Protein AF-L9W0K0-F1 (afdb_monomer_lite)

Sequence (168 aa):
MSETSSNTHRRRENESEQSELATVDTRLYALITLATVFGIGHHLDHIVRGNHVGWPLIPEVTVFTYTLAVYPLIAVGLYLTLTERVGAGYWAVLLGTLCLVVTVVHFGPWAIEPPRDVLGPYENVFVGYAAIAWLLGFVGTLLVATVYAVYRWRWTRRVASERGTAAD

Foldseek 3Di:
DPVVVVVVVVVVVVVLLVLLLPLQDPVLVVLLVQLVVLLVVLLVLCVVLVPQDAPPVHPHDGPNNVSVVLVVLSVVVVVCSVVSNDHLVSQLVSLVVVLVSLCCCAPNPPNVQHLCNQQVSDPDNVVSVVSVVSSVSSSVSSVVSNVSSVVSNVVSVVVVVVVVVVVD

pLDDT: mean 89.23, std 14.54, range [49.75, 98.81]

Radius of gyration: 21.13 Å; chains: 1; bounding box: 46×26×76 Å

Organism: NCBI:txid1114856

Structure (mmCIF, N/CA/C/O backbone):
data_AF-L9W0K0-F1
#
_entry.id   AF-L9W0K0-F1
#
loop_
_atom_site.group_PDB
_atom_site.id
_atom_site.type_symbol
_atom_site.label_atom_id
_atom_site.label_alt_id
_atom_site.label_comp_id
_atom_site.label_asym_id
_atom_site.label_entity_id
_atom_site.label_seq_id
_atom_site.pdbx_PDB_ins_code
_atom_site.Cartn_x
_atom_site.Cartn_y
_atom_site.Cartn_z
_atom_site.occupancy
_atom_site.B_iso_or_equiv
_atom_site.auth_seq_id
_atom_site.auth_comp_id
_atom_site.auth_asym_id
_atom_site.auth_atom_id
_atom_site.pdbx_PDB_model_num
ATOM 1 N N . MET A 1 1 ? -21.637 -4.052 51.080 1.00 54.62 1 MET A N 1
ATOM 2 C CA . MET A 1 1 ? -22.111 -3.177 49.979 1.00 54.62 1 MET A CA 1
ATOM 3 C C . MET A 1 1 ? -20.981 -2.486 49.191 1.00 54.62 1 MET A C 1
ATOM 5 O O . MET A 1 1 ? -21.291 -1.644 48.366 1.00 54.62 1 MET A O 1
ATOM 9 N N . SER A 1 2 ? -19.697 -2.849 49.365 1.00 57.88 2 SER A N 1
ATOM 10 C CA . SER A 1 2 ? -18.564 -2.201 48.662 1.00 57.88 2 SER A CA 1
ATOM 11 C C . SER A 1 2 ? -18.112 -2.940 47.383 1.00 57.88 2 SER A C 1
ATOM 13 O O . SER A 1 2 ? -17.696 -2.318 46.410 1.00 57.88 2 SER A O 1
ATOM 15 N N . GLU A 1 3 ? -18.263 -4.269 47.321 1.00 56.41 3 GLU A N 1
ATOM 16 C CA . GLU A 1 3 ? -17.762 -5.081 46.193 1.00 56.41 3 GLU A CA 1
ATOM 17 C C . GLU A 1 3 ? -18.571 -4.941 44.896 1.00 56.41 3 GLU A C 1
ATOM 19 O O . GLU A 1 3 ? -18.023 -5.067 43.802 1.00 56.41 3 GLU A O 1
ATOM 24 N N . THR A 1 4 ? -19.871 -4.656 44.989 1.00 56.53 4 THR A N 1
ATOM 25 C CA . THR A 1 4 ? -20.758 -4.627 43.818 1.00 56.53 4 THR A CA 1
ATOM 26 C C . THR A 1 4 ? -20.467 -3.426 42.915 1.00 56.53 4 THR A C 1
ATOM 28 O O . THR A 1 4 ? -20.397 -3.601 41.702 1.00 56.53 4 THR A O 1
ATOM 31 N N . SER A 1 5 ? -20.196 -2.246 43.493 1.00 56.38 5 SER A N 1
ATOM 32 C CA . SER A 1 5 ? -19.826 -1.039 42.733 1.00 56.38 5 SER A CA 1
ATOM 33 C C . SER A 1 5 ? -18.473 -1.174 42.033 1.00 56.38 5 SER A C 1
ATOM 35 O O . SER A 1 5 ? -18.337 -0.751 40.884 1.00 56.38 5 SER A O 1
ATOM 37 N N . SER A 1 6 ? -17.494 -1.811 42.687 1.00 59.31 6 SER A N 1
ATOM 38 C CA . SER A 1 6 ? -16.157 -2.033 42.118 1.00 59.31 6 SER A CA 1
ATOM 39 C C . SER A 1 6 ? -16.201 -2.960 40.897 1.00 59.31 6 SER A C 1
ATOM 41 O O . SER A 1 6 ? -15.581 -2.666 39.874 1.00 59.31 6 SER A O 1
ATOM 43 N N . ASN A 1 7 ? -17.012 -4.024 40.947 1.00 60.88 7 ASN A N 1
ATOM 44 C CA . ASN A 1 7 ? -17.173 -4.950 39.822 1.00 60.88 7 ASN A CA 1
ATOM 45 C C . ASN A 1 7 ? -17.876 -4.312 38.614 1.00 60.88 7 ASN A C 1
ATOM 47 O O . ASN A 1 7 ? -17.498 -4.573 37.473 1.00 60.88 7 ASN A O 1
ATOM 51 N N . THR A 1 8 ? -18.871 -3.448 38.833 1.00 63.97 8 THR A N 1
ATOM 52 C CA . THR A 1 8 ? -19.536 -2.725 37.736 1.00 63.97 8 THR A CA 1
ATOM 53 C C . THR A 1 8 ? -18.643 -1.688 37.067 1.00 63.97 8 THR A C 1
ATOM 55 O O . THR A 1 8 ? -18.738 -1.532 35.853 1.00 63.97 8 THR A O 1
ATOM 58 N N . HIS A 1 9 ? -17.777 -1.002 37.818 1.00 60.16 9 HIS A N 1
ATOM 59 C CA . HIS A 1 9 ? -16.842 -0.028 37.248 1.00 60.16 9 HIS A CA 1
ATOM 60 C C . HIS A 1 9 ? -15.808 -0.723 36.357 1.00 60.16 9 HIS A C 1
ATOM 62 O O . HIS A 1 9 ? -15.686 -0.408 35.176 1.00 60.16 9 HIS A O 1
ATOM 68 N N . ARG A 1 10 ? -15.178 -1.776 36.889 1.00 63.34 10 ARG A N 1
ATOM 69 C CA . ARG A 1 10 ? -14.163 -2.568 36.185 1.00 63.34 10 ARG A CA 1
ATOM 70 C C . ARG A 1 10 ? -14.705 -3.245 34.926 1.00 63.34 10 ARG A C 1
ATOM 72 O O . ARG A 1 10 ? -14.019 -3.354 33.917 1.00 63.34 10 ARG A O 1
ATOM 79 N N . ARG A 1 11 ? -15.963 -3.693 34.972 1.00 61.69 11 ARG A N 1
ATOM 80 C CA . ARG A 1 11 ? -16.643 -4.275 33.814 1.00 61.69 11 ARG A CA 1
ATOM 81 C C . ARG A 1 11 ? -16.906 -3.237 32.717 1.00 61.69 11 ARG A C 1
ATOM 83 O O . ARG A 1 11 ? -16.731 -3.560 31.549 1.00 61.69 11 ARG A O 1
ATOM 90 N N . ARG A 1 12 ? -17.293 -2.009 33.076 1.00 59.91 12 ARG A N 1
ATOM 91 C CA . ARG A 1 12 ? -17.523 -0.924 32.105 1.00 59.91 12 ARG A CA 1
ATOM 92 C C . ARG A 1 12 ? -16.227 -0.430 31.468 1.00 59.91 12 ARG A C 1
ATOM 94 O O . ARG A 1 12 ? -16.234 -0.167 30.272 1.00 59.91 12 ARG A O 1
ATOM 101 N N . GLU A 1 13 ? -15.139 -0.353 32.232 1.00 60.53 13 GLU A N 1
ATOM 102 C CA . GLU A 1 13 ? -13.804 -0.047 31.700 1.00 60.53 13 GLU A CA 1
ATOM 103 C C . GLU A 1 13 ? -13.374 -1.108 30.682 1.00 60.53 13 GLU A C 1
ATOM 105 O O . GLU A 1 13 ? -13.119 -0.765 29.530 1.00 60.53 13 GLU A O 1
ATOM 110 N N . ASN A 1 14 ? -13.455 -2.395 31.038 1.00 57.00 14 ASN A N 1
ATOM 111 C CA . ASN A 1 14 ? -13.130 -3.489 30.119 1.00 57.00 14 ASN A CA 1
ATOM 112 C C . ASN A 1 14 ? -14.022 -3.494 28.860 1.00 57.00 14 ASN A C 1
ATOM 114 O O . ASN A 1 14 ? -13.531 -3.706 27.758 1.00 57.00 14 ASN A O 1
ATOM 118 N N . GLU A 1 15 ? -15.330 -3.243 28.987 1.00 56.28 15 GLU A N 1
ATOM 119 C CA . GLU A 1 15 ? -16.248 -3.157 27.838 1.00 56.28 15 GLU A CA 1
ATOM 120 C C . GLU A 1 15 ? -15.975 -1.917 26.963 1.00 56.28 15 GLU A C 1
ATOM 122 O O . GLU A 1 15 ? -16.176 -1.962 25.746 1.00 56.28 15 GLU A O 1
ATOM 127 N N . SER A 1 16 ? -15.502 -0.812 27.552 1.00 55.97 16 SER A N 1
ATOM 128 C CA . SER A 1 16 ? -15.094 0.389 26.817 1.00 55.97 16 SER A CA 1
ATOM 129 C C . SER A 1 16 ? -13.782 0.183 26.065 1.00 55.97 16 SER A C 1
ATOM 131 O O . SER A 1 16 ? -13.741 0.480 24.875 1.00 55.97 16 SER A O 1
ATOM 133 N N . GLU A 1 17 ? -12.781 -0.438 26.694 1.00 55.41 17 GLU A N 1
ATOM 134 C CA . GLU A 1 17 ? -11.511 -0.796 26.061 1.00 55.41 17 GLU A CA 1
ATOM 135 C C . GLU A 1 17 ? -11.740 -1.827 24.950 1.00 55.41 17 GLU A C 1
ATOM 137 O O . GLU A 1 17 ? -11.309 -1.616 23.821 1.00 55.41 17 GLU A O 1
ATOM 142 N N . GLN A 1 18 ? -12.527 -2.883 25.183 1.00 53.88 18 GLN A N 1
ATOM 143 C CA . GLN A 1 18 ? -12.842 -3.866 24.137 1.00 53.88 18 GLN A CA 1
ATOM 144 C C . GLN A 1 18 ? -13.666 -3.277 22.979 1.00 53.88 18 GLN A C 1
ATOM 146 O O . GLN A 1 18 ? -13.451 -3.630 21.818 1.00 53.88 18 GLN A O 1
ATOM 151 N N . SER A 1 19 ? -14.571 -2.331 23.251 1.00 54.03 19 SER A N 1
ATOM 152 C CA . SER A 1 19 ? -15.304 -1.597 22.208 1.00 54.03 19 SER A CA 1
ATOM 153 C C . SER A 1 19 ? -14.416 -0.610 21.438 1.00 54.03 19 SER A C 1
ATOM 155 O O . SER A 1 19 ? -14.701 -0.319 20.274 1.00 54.03 19 SER A O 1
ATOM 157 N N . GLU A 1 20 ? -13.378 -0.069 22.072 1.00 53.34 20 GLU A N 1
ATOM 158 C CA . GLU A 1 20 ? -12.396 0.831 21.462 1.00 53.34 20 GLU A CA 1
ATOM 159 C C . GLU A 1 20 ? -11.347 0.053 20.642 1.00 53.34 20 GLU A C 1
ATOM 161 O O . GLU A 1 20 ? -10.829 0.555 19.641 1.00 53.34 20 GLU A O 1
ATOM 166 N N . LEU A 1 21 ? -11.117 -1.216 20.990 1.00 55.19 21 LEU A N 1
ATOM 167 C CA . LEU A 1 21 ? -10.228 -2.146 20.291 1.00 55.19 21 LEU A CA 1
ATOM 168 C C . LEU A 1 21 ? -10.912 -2.844 19.100 1.00 55.19 21 LEU A C 1
ATOM 170 O O . LEU A 1 21 ? -10.268 -3.051 18.069 1.00 55.19 21 LEU A O 1
ATOM 174 N N . ALA A 1 22 ? -12.234 -3.059 19.133 1.00 62.03 22 ALA A N 1
ATOM 175 C CA . ALA A 1 22 ? -13.038 -3.597 18.021 1.00 62.03 22 ALA A CA 1
ATOM 176 C C . ALA A 1 22 ? -13.270 -2.601 16.851 1.00 62.03 22 ALA A C 1
ATOM 178 O O . ALA A 1 22 ? -14.347 -2.503 16.252 1.00 62.03 22 ALA A O 1
ATOM 179 N N . THR A 1 23 ? -12.254 -1.815 16.494 1.00 78.88 23 THR A N 1
ATOM 180 C CA . THR A 1 23 ? -12.330 -0.806 15.422 1.00 78.88 23 THR A CA 1
ATOM 181 C C . THR A 1 23 ? -12.095 -1.364 14.028 1.00 78.88 23 THR A C 1
ATOM 183 O O . THR A 1 23 ? -12.533 -0.743 13.056 1.00 78.88 23 THR A O 1
ATOM 186 N N . VAL A 1 24 ? -11.446 -2.522 13.926 1.00 91.50 24 VAL A N 1
ATOM 187 C CA . VAL A 1 24 ? -11.171 -3.218 12.667 1.00 91.50 24 VAL A CA 1
ATOM 188 C C . VAL A 1 24 ? -12.198 -4.331 12.493 1.00 91.50 24 VAL A C 1
ATOM 190 O O . VAL A 1 24 ? -12.242 -5.268 13.280 1.00 91.50 24 VAL A O 1
ATOM 193 N N . ASP A 1 25 ? -13.054 -4.216 11.479 1.00 93.25 25 ASP A N 1
ATOM 194 C CA . ASP A 1 25 ? -14.021 -5.258 11.135 1.00 93.25 25 ASP A CA 1
ATOM 195 C C . ASP A 1 25 ? -13.574 -6.075 9.919 1.00 93.25 25 ASP A C 1
ATOM 197 O O . ASP A 1 25 ? -12.566 -5.788 9.270 1.00 93.25 25 ASP A O 1
ATOM 201 N N . THR A 1 26 ? -14.373 -7.082 9.567 1.00 95.25 26 THR A N 1
ATOM 202 C CA . THR A 1 26 ? -14.149 -7.938 8.396 1.00 95.25 26 THR A CA 1
ATOM 203 C C . THR A 1 26 ? -13.977 -7.143 7.100 1.00 95.25 26 THR A C 1
ATOM 205 O O . THR A 1 26 ? -13.199 -7.549 6.241 1.00 95.25 26 THR A O 1
ATOM 208 N N . ARG A 1 27 ? -14.662 -6.000 6.947 1.00 97.44 27 ARG A N 1
ATOM 209 C CA . ARG A 1 27 ? -14.533 -5.157 5.751 1.00 97.44 27 ARG A CA 1
ATOM 210 C C . ARG A 1 27 ? -13.167 -4.487 5.696 1.00 97.44 27 ARG A C 1
ATOM 212 O O . ARG A 1 27 ? -12.534 -4.510 4.645 1.00 97.44 27 ARG A O 1
ATOM 219 N N . LEU A 1 28 ? -12.694 -3.927 6.811 1.00 96.88 28 LEU A N 1
ATOM 220 C CA . LEU A 1 28 ? -11.360 -3.334 6.865 1.00 96.88 28 LEU A CA 1
ATOM 221 C C . LEU A 1 28 ? -10.273 -4.401 6.673 1.00 96.88 28 LEU A C 1
ATOM 223 O O . LEU A 1 28 ? -9.341 -4.161 5.912 1.00 96.88 28 LEU A O 1
ATOM 227 N N . TYR A 1 29 ? -10.426 -5.597 7.251 1.00 98.00 29 TYR A N 1
ATOM 228 C CA . TYR A 1 29 ? -9.525 -6.720 6.960 1.00 98.00 29 TYR A CA 1
ATOM 229 C C . TYR A 1 29 ? -9.503 -7.076 5.472 1.00 98.00 29 TYR A C 1
ATOM 231 O O . TYR A 1 29 ? -8.425 -7.185 4.897 1.00 98.00 29 TYR A O 1
ATOM 239 N N . ALA A 1 30 ? -10.666 -7.187 4.826 1.00 98.50 30 ALA A N 1
ATOM 240 C CA . ALA A 1 30 ? -10.743 -7.480 3.397 1.00 98.50 30 ALA A CA 1
ATOM 241 C C . ALA A 1 30 ? -10.039 -6.410 2.547 1.00 98.50 30 ALA A C 1
ATOM 243 O O . ALA A 1 30 ? -9.326 -6.745 1.604 1.00 98.50 30 ALA A O 1
ATOM 244 N N . LEU A 1 31 ? -10.188 -5.130 2.902 1.00 98.56 31 LEU A N 1
ATOM 245 C CA . LEU A 1 31 ? -9.508 -4.022 2.228 1.00 98.56 31 LEU A CA 1
ATOM 246 C C . LEU A 1 31 ? -7.987 -4.059 2.436 1.00 98.56 31 LEU A C 1
ATOM 248 O O . LEU A 1 31 ? -7.246 -3.846 1.480 1.00 98.56 31 LEU A O 1
ATOM 252 N N . ILE A 1 32 ? -7.515 -4.375 3.648 1.00 98.44 32 ILE A N 1
ATOM 253 C CA . ILE A 1 32 ? -6.083 -4.559 3.941 1.00 98.44 32 ILE A CA 1
ATOM 254 C C . ILE A 1 32 ? -5.522 -5.719 3.114 1.00 98.44 32 ILE A C 1
ATOM 256 O O . ILE A 1 32 ? -4.479 -5.574 2.474 1.00 98.44 32 ILE A O 1
ATOM 260 N N . THR A 1 33 ? -6.221 -6.856 3.078 1.00 98.62 33 THR A N 1
ATOM 261 C CA . THR A 1 33 ? -5.825 -8.020 2.277 1.00 98.62 33 THR A CA 1
ATOM 262 C C . THR A 1 33 ? -5.771 -7.669 0.795 1.00 98.62 33 THR A C 1
ATOM 264 O O . THR A 1 33 ? -4.767 -7.947 0.143 1.00 98.62 33 THR A O 1
ATOM 267 N N . LEU A 1 34 ? -6.805 -7.010 0.266 1.00 98.69 34 LEU A N 1
ATOM 268 C CA . LEU A 1 34 ? -6.861 -6.618 -1.138 1.00 98.69 34 LEU A CA 1
ATOM 269 C C . LEU A 1 34 ? -5.726 -5.649 -1.500 1.00 98.69 34 LEU A C 1
ATOM 271 O O . LEU A 1 34 ? -5.032 -5.869 -2.491 1.00 98.69 34 LEU A O 1
ATOM 275 N N . ALA A 1 35 ? -5.475 -4.630 -0.671 1.00 98.62 35 ALA A N 1
ATOM 276 C CA . ALA A 1 35 ? -4.358 -3.704 -0.858 1.00 98.62 35 ALA A CA 1
ATOM 277 C C . ALA A 1 35 ? -3.003 -4.428 -0.825 1.00 98.62 35 ALA A C 1
ATOM 279 O O . ALA A 1 35 ? -2.121 -4.116 -1.621 1.00 98.62 35 ALA A O 1
ATOM 280 N N . THR A 1 36 ? -2.850 -5.423 0.052 1.00 98.62 36 THR A N 1
ATOM 281 C CA . THR A 1 36 ? -1.629 -6.239 0.136 1.00 98.62 36 THR A CA 1
ATOM 282 C C . THR A 1 36 ? -1.417 -7.047 -1.144 1.00 98.62 36 THR A C 1
ATOM 284 O O . THR A 1 36 ? -0.319 -7.037 -1.689 1.00 98.62 36 THR A O 1
ATOM 287 N N . VAL A 1 37 ? -2.464 -7.700 -1.662 1.00 98.75 37 VAL A N 1
ATOM 288 C CA . VAL A 1 37 ? -2.403 -8.469 -2.919 1.00 98.75 37 VAL A CA 1
ATOM 289 C C . VAL A 1 37 ? -2.028 -7.571 -4.095 1.00 98.75 37 VAL A C 1
ATOM 291 O O . VAL A 1 37 ? -1.126 -7.909 -4.860 1.00 98.75 37 VAL A O 1
ATOM 294 N N . PHE A 1 38 ? -2.668 -6.406 -4.214 1.00 98.75 38 PHE A N 1
ATOM 295 C CA . PHE A 1 38 ? -2.313 -5.430 -5.239 1.00 98.75 38 PHE A CA 1
ATOM 296 C C . PHE A 1 38 ? -0.865 -4.951 -5.098 1.00 98.75 38 PHE A C 1
ATOM 298 O O . PHE A 1 38 ? -0.154 -4.907 -6.099 1.00 98.75 38 PHE A O 1
ATOM 305 N N . GLY A 1 39 ? -0.414 -4.655 -3.875 1.00 98.50 39 GLY A N 1
ATOM 306 C CA . GLY A 1 39 ? 0.958 -4.233 -3.592 1.00 98.50 39 GLY A CA 1
ATOM 307 C C . GLY A 1 39 ? 2.000 -5.292 -3.958 1.00 98.50 39 GLY A C 1
ATOM 308 O O . GLY A 1 39 ? 3.014 -4.951 -4.566 1.00 98.50 39 GLY A O 1
ATOM 309 N N . ILE A 1 40 ? 1.730 -6.571 -3.668 1.00 98.69 40 ILE A N 1
ATOM 310 C CA . ILE A 1 40 ? 2.580 -7.695 -4.094 1.00 98.69 40 ILE A CA 1
ATOM 311 C C . ILE A 1 40 ? 2.618 -7.770 -5.617 1.00 98.69 40 ILE A C 1
ATOM 313 O O . ILE A 1 40 ? 3.702 -7.796 -6.192 1.00 98.69 40 ILE A O 1
ATOM 317 N N . GLY A 1 41 ? 1.456 -7.764 -6.276 1.00 98.62 41 GLY A N 1
ATOM 318 C CA . GLY A 1 41 ? 1.382 -7.802 -7.738 1.00 98.62 41 GLY A CA 1
ATOM 319 C C . GLY A 1 41 ? 2.116 -6.632 -8.393 1.00 98.62 41 GLY A C 1
ATOM 320 O O . GLY A 1 41 ? 2.821 -6.826 -9.374 1.00 98.62 41 GLY A O 1
ATOM 321 N N . HIS A 1 42 ? 2.034 -5.442 -7.800 1.00 98.25 42 HIS A N 1
ATOM 322 C CA . HIS A 1 42 ? 2.754 -4.265 -8.265 1.00 98.25 42 HIS A CA 1
ATOM 323 C C . HIS A 1 42 ? 4.275 -4.429 -8.119 1.00 98.25 42 HIS A C 1
ATOM 325 O O . HIS A 1 42 ? 4.999 -4.184 -9.076 1.00 98.25 42 HIS A O 1
ATOM 331 N N . HIS A 1 43 ? 4.781 -4.934 -6.988 1.00 98.25 43 HIS A N 1
ATOM 332 C CA . HIS A 1 43 ? 6.212 -5.245 -6.864 1.00 98.25 43 HIS A CA 1
ATOM 333 C C . HIS A 1 43 ? 6.651 -6.348 -7.831 1.00 98.25 43 HIS A C 1
ATOM 335 O O . HIS A 1 43 ? 7.737 -6.260 -8.389 1.00 98.25 43 HIS A O 1
ATOM 341 N N . LEU A 1 44 ? 5.830 -7.376 -8.059 1.00 98.38 44 LEU A N 1
ATOM 342 C CA . LEU A 1 44 ? 6.133 -8.410 -9.049 1.00 98.38 44 LEU A CA 1
ATOM 343 C C . LEU A 1 44 ? 6.198 -7.834 -10.466 1.00 98.38 44 LEU A C 1
ATOM 345 O O . LEU A 1 44 ? 7.080 -8.227 -11.221 1.00 98.38 44 LEU A O 1
ATOM 349 N N . ASP A 1 45 ? 5.325 -6.885 -10.808 1.00 97.81 45 ASP A N 1
ATOM 350 C CA . ASP A 1 45 ? 5.367 -6.173 -12.087 1.00 97.81 45 ASP A CA 1
ATOM 351 C C . ASP A 1 45 ? 6.733 -5.505 -12.310 1.00 97.81 45 ASP A C 1
ATOM 353 O O . ASP A 1 45 ? 7.342 -5.758 -13.346 1.00 97.81 45 ASP A O 1
ATOM 357 N N . HIS A 1 46 ? 7.285 -4.788 -11.318 1.00 97.38 46 HIS A N 1
ATOM 358 C CA . HIS A 1 46 ? 8.662 -4.257 -11.373 1.00 97.38 46 HIS A CA 1
ATOM 359 C C . HIS A 1 46 ? 9.711 -5.326 -11.693 1.00 97.38 46 HIS A C 1
ATOM 361 O O . HIS A 1 46 ? 10.605 -5.102 -12.508 1.00 97.38 46 HIS A O 1
ATOM 367 N N . ILE A 1 47 ? 9.608 -6.490 -11.051 1.00 97.50 47 ILE A N 1
ATOM 368 C CA . ILE A 1 47 ? 10.552 -7.594 -11.251 1.00 97.50 47 ILE A CA 1
ATOM 369 C C . ILE A 1 47 ? 10.446 -8.131 -12.677 1.00 97.50 47 ILE A C 1
ATOM 371 O O . ILE A 1 47 ? 11.466 -8.316 -13.335 1.00 97.50 47 ILE A O 1
ATOM 375 N N . VAL A 1 48 ? 9.222 -8.359 -13.158 1.00 96.25 48 VAL A N 1
ATOM 376 C CA . VAL A 1 48 ? 8.954 -8.904 -14.495 1.00 96.25 48 VAL A CA 1
ATOM 377 C C . VAL A 1 48 ? 9.444 -7.956 -15.583 1.00 96.25 48 VAL A C 1
ATOM 379 O O . VAL A 1 48 ? 10.085 -8.400 -16.533 1.00 96.25 48 VAL A O 1
ATOM 382 N N . ARG A 1 49 ? 9.179 -6.654 -15.444 1.00 94.62 49 ARG A N 1
ATOM 383 C CA . ARG A 1 49 ? 9.603 -5.654 -16.433 1.00 94.62 49 ARG A CA 1
ATOM 384 C C . ARG A 1 49 ? 11.063 -5.219 -16.291 1.00 94.62 49 ARG A C 1
ATOM 386 O O . ARG A 1 49 ? 11.572 -4.513 -17.156 1.00 94.62 49 ARG A O 1
ATOM 393 N N . GLY A 1 50 ? 11.734 -5.613 -15.208 1.00 92.81 50 GLY A N 1
ATOM 394 C CA . GLY A 1 50 ? 13.165 -5.395 -14.997 1.00 92.81 50 GLY A CA 1
ATOM 395 C C . GLY A 1 50 ? 13.587 -3.931 -14.839 1.00 92.81 50 GLY A C 1
ATOM 396 O O . GLY A 1 50 ? 14.770 -3.629 -14.982 1.00 92.81 50 GLY A O 1
ATOM 397 N N . ASN A 1 51 ? 12.659 -3.012 -14.554 1.00 94.31 51 ASN A N 1
ATOM 398 C CA . ASN A 1 51 ? 12.960 -1.600 -14.318 1.00 94.31 51 ASN A CA 1
ATOM 399 C C . ASN A 1 51 ? 12.430 -1.137 -12.950 1.00 94.31 51 ASN A C 1
ATOM 401 O O . ASN A 1 51 ? 11.561 -1.765 -12.345 1.00 94.31 51 ASN A O 1
ATOM 405 N N . HIS A 1 52 ? 13.007 -0.050 -12.432 1.00 95.00 52 HIS A N 1
ATOM 406 C CA . HIS A 1 52 ? 12.657 0.518 -11.122 1.00 95.00 52 HIS A CA 1
ATOM 407 C C . HIS A 1 52 ? 12.730 -0.481 -9.954 1.00 95.00 52 HIS A C 1
ATOM 409 O O . HIS A 1 52 ? 12.112 -0.261 -8.920 1.00 95.00 52 HIS A O 1
ATOM 415 N N . VAL A 1 53 ? 13.491 -1.568 -10.104 1.00 97.19 53 VAL A N 1
ATOM 416 C CA . VAL A 1 53 ? 13.818 -2.496 -9.017 1.00 97.19 53 VAL A CA 1
ATOM 417 C C . VAL A 1 53 ? 14.915 -1.905 -8.128 1.00 97.19 53 VAL A C 1
ATOM 419 O O . VAL A 1 53 ? 15.492 -0.856 -8.413 1.00 97.19 53 VAL A O 1
ATOM 422 N N . GLY A 1 54 ? 15.193 -2.562 -7.012 1.00 97.12 54 GLY A N 1
ATOM 423 C CA . GLY A 1 54 ? 16.281 -2.213 -6.106 1.00 97.12 54 GLY A CA 1
ATOM 424 C C . GLY A 1 54 ? 16.711 -3.432 -5.307 1.00 97.12 54 GLY A C 1
ATOM 425 O O . GLY A 1 54 ? 16.269 -4.555 -5.569 1.00 97.12 54 GLY A O 1
ATOM 426 N N . TRP A 1 55 ? 17.530 -3.214 -4.290 1.00 97.31 55 TRP A N 1
ATOM 427 C CA . TRP A 1 55 ? 17.854 -4.226 -3.294 1.00 97.31 55 TRP A CA 1
ATOM 428 C C . TRP A 1 55 ? 16.571 -4.874 -2.741 1.00 97.31 55 TRP A C 1
ATOM 430 O O . TRP A 1 55 ? 15.611 -4.147 -2.453 1.00 97.31 55 TRP A O 1
ATOM 440 N N . PRO A 1 56 ? 16.519 -6.213 -2.592 1.00 96.00 56 PRO A N 1
ATOM 441 C CA . PRO A 1 56 ? 17.640 -7.163 -2.665 1.00 96.00 56 PRO A CA 1
ATOM 442 C C . PRO A 1 56 ? 17.946 -7.742 -4.057 1.00 96.00 56 PRO A C 1
ATOM 444 O O . PRO A 1 56 ? 18.758 -8.657 -4.152 1.00 96.00 56 PRO A O 1
ATOM 447 N N . LEU A 1 57 ? 17.309 -7.260 -5.129 1.00 96.94 57 LEU A N 1
ATOM 448 C CA . LEU A 1 57 ? 17.497 -7.820 -6.476 1.00 96.94 57 LEU A CA 1
ATOM 449 C C . LEU A 1 57 ? 18.748 -7.280 -7.172 1.00 96.94 57 LEU A C 1
ATOM 451 O O . LEU A 1 57 ? 19.440 -8.025 -7.860 1.00 96.94 57 LEU A O 1
ATOM 455 N N . ILE A 1 58 ? 19.041 -5.997 -6.965 1.00 96.81 58 ILE A N 1
ATOM 456 C CA . ILE A 1 58 ? 20.260 -5.321 -7.423 1.00 96.81 58 ILE A CA 1
ATOM 457 C C . ILE A 1 58 ? 20.931 -4.605 -6.234 1.00 96.81 58 ILE A C 1
ATOM 459 O O . ILE A 1 58 ? 20.269 -4.394 -5.215 1.00 96.81 58 ILE A O 1
ATOM 463 N N . PRO A 1 59 ? 22.229 -4.255 -6.293 1.00 97.44 59 PRO A N 1
ATOM 464 C CA . PRO A 1 59 ? 22.922 -3.605 -5.174 1.00 97.44 59 PRO A CA 1
ATOM 465 C C . PRO A 1 59 ? 22.360 -2.227 -4.785 1.00 97.44 59 PRO A C 1
ATOM 467 O O . PRO A 1 59 ? 22.539 -1.784 -3.651 1.00 97.44 59 PRO A O 1
ATOM 470 N N . GLU A 1 60 ? 21.699 -1.540 -5.713 1.00 96.81 60 GLU A N 1
ATOM 471 C CA . GLU A 1 60 ? 21.189 -0.186 -5.544 1.00 96.81 60 GLU A CA 1
ATOM 472 C C . GLU A 1 60 ? 19.956 -0.150 -4.634 1.00 96.81 60 GLU A C 1
ATOM 474 O O . GLU A 1 60 ? 18.979 -0.875 -4.827 1.00 96.81 60 GLU A O 1
ATOM 479 N N . VAL A 1 61 ? 19.961 0.762 -3.663 1.00 97.44 61 VAL A N 1
ATOM 480 C CA . VAL A 1 61 ? 18.781 1.058 -2.845 1.00 97.44 61 VAL A CA 1
ATOM 481 C C . VAL A 1 61 ? 17.914 2.064 -3.591 1.00 97.44 61 VAL A C 1
ATOM 483 O O . VAL A 1 61 ? 18.332 3.196 -3.834 1.00 97.44 61 VAL A O 1
ATOM 486 N N . THR A 1 62 ? 16.696 1.658 -3.941 1.00 96.62 62 THR A N 1
ATOM 487 C CA . THR A 1 62 ? 15.743 2.492 -4.686 1.00 96.62 62 THR A CA 1
ATOM 488 C C . THR A 1 62 ? 14.417 2.620 -3.934 1.00 96.62 62 THR A C 1
ATOM 490 O O . THR A 1 62 ? 14.242 2.077 -2.840 1.00 96.62 62 THR A O 1
ATOM 493 N N . VAL A 1 63 ? 13.449 3.340 -4.511 1.00 95.62 63 VAL A N 1
ATOM 494 C CA . VAL A 1 63 ? 12.084 3.429 -3.960 1.00 95.62 63 VAL A CA 1
ATOM 495 C C . VAL A 1 63 ? 11.460 2.043 -3.788 1.00 95.62 63 VAL A C 1
ATOM 497 O O . VAL A 1 63 ? 10.786 1.805 -2.787 1.00 95.62 63 VAL A O 1
ATOM 500 N N . PHE A 1 64 ? 11.751 1.107 -4.695 1.00 97.25 64 PHE A N 1
ATOM 501 C CA . PHE A 1 64 ? 11.362 -0.296 -4.561 1.00 97.25 64 PHE A CA 1
ATOM 502 C C . PHE A 1 64 ? 11.850 -0.882 -3.233 1.00 97.25 64 PHE A C 1
ATOM 504 O O . PHE A 1 64 ? 11.058 -1.406 -2.460 1.00 97.25 64 PHE A O 1
ATOM 511 N N . THR A 1 65 ? 13.129 -0.702 -2.894 1.00 97.69 65 THR A N 1
ATOM 512 C CA . THR A 1 65 ? 13.699 -1.200 -1.633 1.00 97.69 65 THR A CA 1
ATOM 513 C C . THR A 1 65 ? 12.992 -0.628 -0.409 1.00 97.69 65 THR A C 1
ATOM 515 O O . THR A 1 65 ? 12.626 -1.374 0.498 1.00 97.69 65 THR A O 1
ATOM 518 N N . TYR A 1 66 ? 12.779 0.690 -0.369 1.00 96.94 66 TYR A N 1
ATOM 519 C CA . TYR A 1 66 ? 12.104 1.323 0.766 1.00 96.94 66 TYR A CA 1
ATOM 520 C C . TYR A 1 66 ? 10.653 0.860 0.904 1.00 96.94 66 TYR A C 1
ATOM 522 O O . TYR A 1 66 ? 10.171 0.654 2.017 1.00 96.94 66 TYR A O 1
ATOM 530 N N . THR A 1 67 ? 9.956 0.669 -0.215 1.00 96.62 67 THR A N 1
ATOM 531 C CA . THR A 1 67 ? 8.546 0.264 -0.212 1.00 96.62 67 THR A CA 1
ATOM 532 C C . THR A 1 67 ? 8.343 -1.198 0.180 1.00 96.62 67 THR A C 1
ATOM 534 O O . THR A 1 67 ? 7.297 -1.499 0.752 1.00 96.62 67 THR A O 1
ATOM 537 N N . LEU A 1 68 ? 9.354 -2.073 0.064 1.00 97.81 68 LEU A N 1
ATOM 538 C CA . LEU A 1 68 ? 9.313 -3.428 0.644 1.00 97.81 68 LEU A CA 1
ATOM 539 C C . LEU A 1 68 ? 9.073 -3.429 2.163 1.00 97.81 68 LEU A C 1
ATOM 541 O O . LEU A 1 68 ? 8.526 -4.400 2.691 1.00 97.81 68 LEU A O 1
ATOM 545 N N . ALA A 1 69 ? 9.416 -2.348 2.877 1.00 97.62 69 ALA A N 1
ATOM 546 C CA . ALA A 1 69 ? 9.142 -2.214 4.310 1.00 97.62 69 ALA A CA 1
ATOM 547 C C . ALA A 1 69 ? 7.638 -2.255 4.641 1.00 97.62 69 ALA A C 1
ATOM 549 O O . ALA A 1 69 ? 7.265 -2.512 5.785 1.00 97.62 69 ALA A O 1
ATOM 550 N N . VAL A 1 70 ? 6.759 -2.061 3.653 1.00 97.62 70 VAL A N 1
ATOM 551 C CA . VAL A 1 70 ? 5.313 -2.170 3.848 1.00 97.62 70 VAL A CA 1
ATOM 552 C C . VAL A 1 70 ? 4.886 -3.547 4.353 1.00 97.62 70 VAL A C 1
ATOM 554 O O . VAL A 1 70 ? 4.003 -3.633 5.200 1.00 97.62 70 VAL A O 1
ATOM 557 N N . TYR A 1 71 ? 5.518 -4.626 3.891 1.00 98.19 71 TYR A N 1
ATOM 558 C CA . TYR A 1 71 ? 5.118 -5.987 4.248 1.00 98.19 71 TYR A CA 1
ATOM 559 C C . TYR A 1 71 ? 5.358 -6.318 5.726 1.00 98.19 71 TYR A C 1
ATOM 561 O O . TYR A 1 71 ? 4.410 -6.758 6.383 1.00 98.19 71 TYR A O 1
ATOM 569 N N . PRO A 1 72 ? 6.554 -6.073 6.306 1.00 98.31 72 PRO A N 1
ATOM 570 C CA . PRO A 1 72 ? 6.731 -6.235 7.742 1.00 98.31 72 PRO A CA 1
ATOM 571 C C . PRO A 1 72 ? 5.872 -5.250 8.545 1.00 98.31 72 PRO A C 1
ATOM 573 O O . PRO A 1 72 ? 5.368 -5.633 9.597 1.00 98.31 72 PRO A O 1
ATOM 576 N N . LEU A 1 73 ? 5.629 -4.025 8.058 1.00 98.44 73 LEU A N 1
ATOM 577 C CA . LEU A 1 73 ? 4.715 -3.090 8.727 1.00 98.44 73 LEU A CA 1
ATOM 578 C C . LEU A 1 73 ? 3.279 -3.627 8.769 1.00 98.44 73 LEU A C 1
ATOM 580 O O . LEU A 1 73 ? 2.671 -3.618 9.833 1.00 98.44 73 LEU A O 1
ATOM 584 N N . ILE A 1 74 ? 2.756 -4.167 7.664 1.00 98.19 74 ILE A N 1
ATOM 585 C CA . ILE A 1 74 ? 1.438 -4.817 7.627 1.00 98.19 74 ILE A CA 1
ATOM 586 C C . ILE A 1 74 ? 1.407 -6.017 8.577 1.00 98.19 74 ILE A C 1
ATOM 588 O O . ILE A 1 74 ? 0.455 -6.151 9.342 1.00 98.19 74 ILE A O 1
ATOM 592 N N . ALA A 1 75 ? 2.438 -6.867 8.577 1.00 98.38 75 ALA A N 1
ATOM 593 C CA . ALA A 1 75 ? 2.502 -8.030 9.462 1.00 98.38 75 ALA A CA 1
ATOM 594 C C . ALA A 1 75 ? 2.480 -7.628 10.948 1.00 98.38 75 ALA A C 1
ATOM 596 O O . ALA A 1 75 ? 1.703 -8.181 11.729 1.00 98.38 75 ALA A O 1
ATOM 597 N N . VAL A 1 76 ? 3.274 -6.622 11.331 1.00 98.38 76 VAL A N 1
ATOM 598 C CA . VAL A 1 76 ? 3.267 -6.052 12.687 1.00 98.38 76 VAL A CA 1
ATOM 599 C C . VAL A 1 76 ? 1.908 -5.431 13.001 1.00 98.38 76 VAL A C 1
ATOM 601 O O . VAL A 1 76 ? 1.357 -5.683 14.068 1.00 98.38 76 VAL A O 1
ATOM 604 N N . GLY A 1 77 ? 1.332 -4.668 12.074 1.00 96.94 77 GLY A N 1
ATOM 605 C CA . GLY A 1 77 ? 0.004 -4.081 12.214 1.00 96.94 77 GLY A CA 1
ATOM 606 C C . GLY A 1 77 ? -1.085 -5.120 12.459 1.00 96.94 77 GLY A C 1
ATOM 607 O O . GLY A 1 77 ? -1.908 -4.947 13.356 1.00 96.94 77 GLY A O 1
ATOM 608 N N . LEU A 1 78 ? -1.068 -6.230 11.715 1.00 97.62 78 LEU A N 1
ATOM 609 C CA . LEU A 1 78 ? -1.982 -7.356 11.912 1.00 97.62 78 LEU A CA 1
ATOM 610 C C . LEU A 1 78 ? -1.771 -7.999 13.279 1.00 97.62 78 LEU A C 1
ATOM 612 O O . LEU A 1 78 ? -2.743 -8.165 14.007 1.00 97.62 78 LEU A O 1
ATOM 616 N N . TYR A 1 79 ? -0.528 -8.297 13.661 1.00 97.81 79 TYR A N 1
ATOM 617 C CA . TYR A 1 79 ? -0.216 -8.846 14.983 1.00 97.81 79 TYR A CA 1
ATOM 618 C C . TYR A 1 79 ? -0.729 -7.942 16.112 1.00 97.81 79 TYR A C 1
ATOM 620 O O . TYR A 1 79 ? -1.410 -8.403 17.027 1.00 97.81 79 TYR A O 1
ATOM 628 N N . LEU A 1 80 ? -0.463 -6.638 16.029 1.00 96.12 80 LEU A N 1
ATOM 629 C CA . LEU A 1 80 ? -0.932 -5.664 17.011 1.00 96.12 80 LEU A CA 1
ATOM 630 C C . LEU A 1 80 ? -2.459 -5.521 16.999 1.00 96.12 80 LEU A C 1
ATOM 632 O O . LEU A 1 80 ? -3.046 -5.298 18.049 1.00 96.12 80 LEU A O 1
ATOM 636 N N . THR A 1 81 ? -3.114 -5.665 15.847 1.00 94.94 81 THR A N 1
ATOM 637 C CA . THR A 1 81 ? -4.583 -5.629 15.768 1.00 94.94 81 THR A CA 1
ATOM 638 C C . THR A 1 81 ? -5.189 -6.879 16.409 1.00 94.94 81 THR A C 1
ATOM 640 O O . THR A 1 81 ? -6.116 -6.775 17.201 1.00 94.94 81 THR A O 1
ATOM 643 N N . LEU A 1 82 ? -4.642 -8.062 16.110 1.00 93.88 82 LEU A N 1
ATOM 644 C CA . LEU A 1 82 ? -5.105 -9.348 16.648 1.00 93.88 82 LEU A CA 1
ATOM 645 C C . LEU A 1 82 ? -4.833 -9.502 18.148 1.00 93.88 82 LEU A C 1
ATOM 647 O O . LEU A 1 82 ? -5.527 -10.253 18.821 1.00 93.88 82 LEU A O 1
ATOM 651 N N . THR A 1 83 ? -3.825 -8.800 18.665 1.00 93.94 83 THR A N 1
ATOM 652 C CA . THR A 1 83 ? -3.529 -8.720 20.104 1.00 93.94 83 THR A CA 1
ATOM 653 C C . THR A 1 83 ? -4.197 -7.526 20.783 1.00 93.94 83 THR A C 1
ATOM 655 O O . THR A 1 83 ? -3.833 -7.198 21.909 1.00 93.94 83 THR A O 1
ATOM 658 N N . GLU A 1 84 ? -5.147 -6.876 20.100 1.00 90.19 84 GLU A N 1
ATOM 659 C CA . GLU A 1 84 ? -5.943 -5.763 20.622 1.00 90.19 84 GLU A CA 1
ATOM 660 C C . GLU A 1 84 ? -5.075 -4.600 21.150 1.00 90.19 84 GLU A C 1
ATOM 662 O O . GLU A 1 84 ? -5.345 -3.999 22.182 1.00 90.19 84 GLU A O 1
ATOM 667 N N . ARG A 1 85 ? -3.981 -4.275 20.453 1.00 91.81 85 ARG A N 1
ATOM 668 C CA . ARG A 1 85 ? -3.064 -3.170 20.802 1.00 91.81 85 ARG A CA 1
ATOM 669 C C . ARG A 1 85 ? -3.194 -1.959 19.892 1.00 91.81 85 ARG A C 1
ATOM 671 O O . ARG A 1 85 ? -2.804 -0.859 20.275 1.00 91.81 85 ARG A O 1
ATOM 678 N N . VAL A 1 86 ? -3.685 -2.153 18.671 1.00 93.44 86 VAL A N 1
ATOM 679 C CA . VAL A 1 86 ? -3.942 -1.069 17.717 1.00 93.44 86 VAL A CA 1
ATOM 680 C C . VAL A 1 86 ? -5.270 -1.283 17.009 1.00 93.44 86 VAL A C 1
ATOM 682 O O . VAL A 1 86 ? -5.738 -2.406 16.853 1.00 93.44 86 VAL A O 1
ATOM 685 N N . GLY A 1 87 ? -5.853 -0.180 16.552 1.00 93.00 87 GLY A N 1
ATOM 686 C CA . GLY A 1 87 ? -7.151 -0.160 15.895 1.00 93.00 87 GLY A CA 1
ATOM 687 C C . GLY A 1 87 ? -7.138 0.487 14.511 1.00 93.00 87 GLY A C 1
ATOM 688 O O . GLY A 1 87 ? -6.091 0.695 13.899 1.00 93.00 87 GLY A O 1
ATOM 689 N N . ALA A 1 88 ? -8.312 0.896 14.032 1.00 95.19 88 ALA A N 1
ATOM 690 C CA . ALA A 1 88 ? -8.494 1.542 12.729 1.00 95.19 88 ALA A CA 1
ATOM 691 C C . ALA A 1 88 ? -7.624 2.797 12.527 1.00 95.19 88 ALA A C 1
ATOM 693 O O . ALA A 1 88 ? -7.269 3.108 11.395 1.00 95.19 88 ALA A O 1
ATOM 694 N N . GLY A 1 89 ? -7.235 3.497 13.601 1.00 95.00 89 GLY A N 1
ATOM 695 C CA . GLY A 1 89 ? -6.327 4.644 13.513 1.00 95.00 89 GLY A CA 1
ATOM 696 C C . GLY A 1 89 ? -4.927 4.284 13.006 1.00 95.00 89 GLY A C 1
ATOM 697 O O . GLY A 1 89 ? -4.372 5.017 12.193 1.00 95.00 89 GLY A O 1
ATOM 698 N N . TYR A 1 90 ? -4.385 3.131 13.412 1.00 96.56 90 TYR A N 1
ATOM 699 C CA . TYR A 1 90 ? -3.107 2.630 12.893 1.00 96.56 90 TYR A CA 1
ATOM 700 C C . TYR A 1 90 ? -3.200 2.379 11.384 1.00 96.56 90 TYR A C 1
ATOM 702 O O . TYR A 1 90 ? -2.380 2.870 10.609 1.00 96.56 90 TYR A O 1
ATOM 710 N N . TRP A 1 91 ? -4.255 1.677 10.965 1.00 97.88 91 TRP A N 1
ATOM 711 C CA . TRP A 1 91 ? -4.495 1.356 9.560 1.00 97.88 91 TRP A CA 1
ATOM 712 C C . TRP A 1 91 ? -4.754 2.597 8.711 1.00 97.88 91 TRP A C 1
ATOM 714 O O . TRP A 1 91 ? -4.269 2.669 7.588 1.00 97.88 91 TRP A O 1
ATOM 724 N N . ALA A 1 92 ? -5.453 3.598 9.249 1.00 97.94 92 ALA A N 1
ATOM 725 C CA . ALA A 1 92 ? -5.680 4.871 8.574 1.00 97.94 92 ALA A CA 1
ATOM 726 C C . ALA A 1 92 ? -4.365 5.592 8.249 1.00 97.94 92 ALA A C 1
ATOM 728 O O . ALA A 1 92 ? -4.205 6.095 7.138 1.00 97.94 92 ALA A O 1
ATOM 729 N N . VAL A 1 93 ? -3.423 5.620 9.197 1.00 98.12 93 VAL A N 1
ATOM 730 C CA . VAL A 1 93 ? -2.106 6.234 8.984 1.00 98.12 93 VAL A CA 1
ATOM 731 C C . VAL A 1 93 ? -1.290 5.411 7.994 1.00 98.12 93 VAL A C 1
ATOM 733 O O . VAL A 1 93 ? -0.839 5.958 6.994 1.00 98.12 93 VAL A O 1
ATOM 736 N N . LEU A 1 94 ? -1.146 4.102 8.223 1.00 98.50 94 LEU A N 1
ATOM 737 C CA . LEU A 1 94 ? -0.330 3.239 7.368 1.00 98.50 94 LEU A CA 1
ATOM 738 C C . LEU A 1 94 ? -0.823 3.247 5.913 1.00 98.50 94 LEU A C 1
ATOM 740 O O . LEU A 1 94 ? -0.056 3.557 5.004 1.00 98.50 94 LEU A O 1
ATOM 744 N N . LEU A 1 95 ? -2.106 2.951 5.687 1.00 98.62 95 LEU A N 1
ATOM 745 C CA . LEU A 1 95 ? -2.693 2.905 4.344 1.00 98.62 95 LEU A CA 1
ATOM 746 C C . LEU A 1 95 ? -2.710 4.289 3.690 1.00 98.62 95 LEU A C 1
ATOM 748 O O . LEU A 1 95 ? -2.453 4.392 2.493 1.00 98.62 95 LEU A O 1
ATOM 752 N N . GLY A 1 96 ? -2.936 5.348 4.474 1.00 98.62 96 GLY A N 1
ATOM 753 C CA . GLY A 1 96 ? -2.905 6.725 3.990 1.00 98.62 96 GLY A CA 1
ATOM 754 C C . GLY A 1 96 ? -1.520 7.143 3.505 1.00 98.62 96 GLY A C 1
ATOM 755 O O . GLY A 1 96 ? -1.389 7.688 2.408 1.00 98.62 96 GLY A O 1
ATOM 756 N N . THR A 1 97 ? -0.475 6.835 4.276 1.00 98.50 97 THR A N 1
ATOM 757 C CA . THR A 1 97 ? 0.916 7.072 3.875 1.00 98.50 97 THR A CA 1
ATOM 758 C C . THR A 1 97 ? 1.266 6.287 2.615 1.00 98.50 97 THR A C 1
ATOM 760 O O . THR A 1 97 ? 1.845 6.860 1.697 1.00 98.50 97 THR A O 1
ATOM 763 N N . LEU A 1 98 ? 0.872 5.014 2.518 1.00 98.06 98 LEU A N 1
ATOM 764 C CA . LEU A 1 98 ? 1.104 4.212 1.312 1.00 98.06 98 LEU A CA 1
ATOM 765 C C . LEU A 1 98 ? 0.376 4.779 0.094 1.00 98.06 98 LEU A C 1
ATOM 767 O O . LEU A 1 98 ? 0.981 4.917 -0.965 1.00 98.06 98 LEU A O 1
ATOM 771 N N . CYS A 1 99 ? -0.895 5.156 0.251 1.00 98.62 99 CYS A N 1
ATOM 772 C CA . CYS A 1 99 ? -1.685 5.783 -0.804 1.00 98.62 99 CYS A CA 1
ATOM 773 C C . CYS A 1 99 ? -0.985 7.039 -1.328 1.00 98.62 99 CYS A C 1
ATOM 775 O O . CYS A 1 99 ? -0.856 7.216 -2.539 1.00 98.62 99 CYS A O 1
ATOM 777 N N . LEU A 1 100 ? -0.501 7.891 -0.421 1.00 98.00 100 LEU A N 1
ATOM 778 C CA . LEU A 1 100 ? 0.223 9.106 -0.771 1.00 98.00 100 LEU A CA 1
ATOM 779 C C . LEU A 1 100 ? 1.530 8.795 -1.507 1.00 98.00 100 LEU A C 1
ATOM 781 O O . LEU A 1 100 ? 1.764 9.356 -2.574 1.00 98.00 100 LEU A O 1
ATOM 785 N N . VAL A 1 101 ? 2.360 7.901 -0.962 1.00 96.75 101 VAL A N 1
ATOM 786 C CA . VAL A 1 101 ? 3.662 7.542 -1.547 1.00 96.75 101 VAL A CA 1
ATOM 787 C C . VAL A 1 101 ? 3.488 6.984 -2.957 1.00 96.75 101 VAL A C 1
ATOM 789 O O . VAL A 1 101 ? 4.086 7.5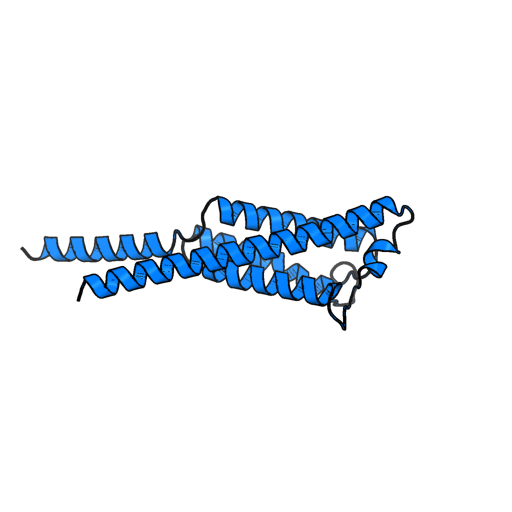22 -3.884 1.00 96.75 101 VAL A O 1
ATOM 792 N N . VAL A 1 102 ? 2.626 5.978 -3.144 1.00 97.44 102 VAL A N 1
ATOM 793 C CA . VAL A 1 102 ? 2.371 5.372 -4.465 1.00 97.44 102 VAL A CA 1
ATOM 794 C C . VAL A 1 102 ? 1.845 6.424 -5.443 1.00 97.44 102 VAL A C 1
ATOM 796 O O . VAL A 1 102 ? 2.305 6.510 -6.580 1.00 97.44 102 VAL A O 1
ATOM 799 N N . THR A 1 103 ? 0.929 7.288 -4.996 1.00 97.94 103 THR A N 1
ATOM 800 C CA . THR A 1 103 ? 0.380 8.344 -5.856 1.00 97.94 103 THR A CA 1
ATOM 801 C C . THR A 1 103 ? 1.457 9.334 -6.297 1.00 97.94 103 THR A C 1
ATOM 803 O O . THR A 1 103 ? 1.526 9.675 -7.474 1.00 97.94 103 THR A O 1
ATOM 806 N N . VAL A 1 104 ? 2.321 9.788 -5.386 1.00 96.88 104 VAL A N 1
ATOM 807 C CA . VAL A 1 104 ? 3.385 10.754 -5.705 1.00 96.88 104 VAL A CA 1
ATOM 808 C C . VAL A 1 104 ? 4.446 10.138 -6.616 1.00 96.88 104 VAL A C 1
ATOM 810 O O . VAL A 1 104 ? 4.868 10.790 -7.569 1.00 96.88 104 VAL A O 1
ATOM 813 N N . VAL A 1 105 ? 4.848 8.891 -6.356 1.00 96.88 105 VAL A N 1
ATOM 814 C CA . VAL A 1 105 ? 5.884 8.186 -7.127 1.00 96.88 105 VAL A CA 1
ATOM 815 C C . VAL A 1 105 ? 5.481 8.000 -8.590 1.00 96.88 105 VAL A C 1
ATOM 817 O O . VAL A 1 105 ? 6.339 8.155 -9.459 1.00 96.88 105 VAL A O 1
ATOM 820 N N . HIS A 1 106 ? 4.198 7.740 -8.866 1.00 97.62 106 HIS A N 1
ATOM 821 C CA . HIS A 1 106 ? 3.722 7.462 -10.226 1.00 97.62 106 HIS A CA 1
ATOM 822 C C . HIS A 1 106 ? 3.023 8.631 -10.917 1.00 97.62 106 HIS A C 1
ATOM 824 O O . HIS A 1 106 ? 3.165 8.810 -12.122 1.00 97.62 106 HIS A O 1
ATOM 830 N N . PHE A 1 107 ? 2.250 9.428 -10.184 1.00 96.94 107 PHE A N 1
ATOM 831 C CA . PHE A 1 107 ? 1.361 10.444 -10.762 1.00 96.94 107 PHE A CA 1
ATOM 832 C C . PHE A 1 107 ? 1.726 11.871 -10.338 1.00 96.94 107 PHE A C 1
ATOM 834 O O . PHE A 1 107 ? 1.066 12.825 -10.751 1.00 96.94 107 PHE A O 1
ATOM 841 N N . GLY A 1 108 ? 2.761 12.038 -9.511 1.00 92.56 108 GLY A N 1
ATOM 842 C CA . GLY A 1 108 ? 3.231 13.347 -9.078 1.00 92.56 108 GLY A CA 1
ATOM 843 C C . GLY A 1 108 ? 3.920 14.143 -10.197 1.00 92.56 108 GLY A C 1
ATOM 844 O O . GLY A 1 108 ? 4.395 13.574 -11.179 1.00 92.56 108 GLY A O 1
ATOM 845 N N . PRO A 1 109 ? 4.061 15.471 -10.033 1.00 91.06 109 PRO A N 1
ATOM 846 C CA . PRO A 1 109 ? 4.790 16.317 -10.987 1.00 91.06 109 PRO A CA 1
ATOM 847 C C . PRO A 1 109 ? 6.285 15.965 -11.093 1.00 91.06 109 PRO A C 1
ATOM 849 O O . PRO A 1 109 ? 6.928 16.310 -12.081 1.00 91.06 109 PRO A O 1
ATOM 852 N N . TRP A 1 110 ? 6.820 15.252 -10.099 1.00 91.75 110 TRP A N 1
ATOM 853 C CA . TRP A 1 110 ? 8.176 14.697 -10.078 1.00 91.75 110 TRP A CA 1
ATOM 854 C C . TRP A 1 110 ? 8.144 13.171 -9.969 1.00 91.75 110 TRP A C 1
ATOM 856 O O . TRP A 1 110 ? 8.930 12.593 -9.219 1.00 91.75 110 TRP A O 1
ATOM 866 N N . ALA A 1 111 ? 7.188 12.530 -10.653 1.00 95.25 111 ALA A N 1
ATOM 867 C CA . ALA A 1 111 ? 7.070 11.079 -10.673 1.00 95.25 111 ALA A CA 1
ATOM 868 C C . ALA A 1 111 ? 8.429 10.442 -10.990 1.00 95.25 111 ALA A C 1
ATOM 870 O O . ALA A 1 111 ? 9.061 10.762 -11.998 1.00 95.25 111 ALA A O 1
ATOM 871 N N . ILE A 1 112 ? 8.861 9.555 -10.097 1.00 94.75 112 ILE A N 1
ATOM 872 C CA . ILE A 1 112 ? 10.075 8.754 -10.271 1.00 94.75 112 ILE A CA 1
ATOM 873 C C . ILE A 1 112 ? 9.805 7.677 -11.315 1.00 94.75 112 ILE A C 1
ATOM 875 O O . ILE A 1 112 ? 10.695 7.337 -12.082 1.00 94.75 112 ILE A O 1
ATOM 879 N N . GLU A 1 113 ? 8.562 7.196 -11.366 1.00 94.06 113 GLU A N 1
ATOM 880 C CA . GLU A 1 113 ? 8.130 6.185 -12.311 1.00 94.06 113 GLU A CA 1
ATOM 881 C C . GLU A 1 113 ? 6.775 6.557 -12.944 1.00 94.06 113 GLU A C 1
ATOM 883 O O . GLU A 1 113 ? 5.720 6.040 -12.557 1.00 94.06 113 GLU A O 1
ATOM 888 N N . PRO A 1 114 ? 6.771 7.488 -13.910 1.00 95.94 114 PRO A N 1
ATOM 889 C CA . PRO A 1 114 ? 5.559 7.904 -14.605 1.00 95.94 114 PRO A CA 1
ATOM 890 C C . PRO A 1 114 ? 4.889 6.746 -15.373 1.00 95.94 114 PRO A C 1
ATOM 892 O O . PRO A 1 114 ? 5.565 5.803 -15.780 1.00 95.94 114 PRO A O 1
ATOM 895 N N . PRO A 1 115 ? 3.586 6.839 -15.718 1.00 95.00 115 PRO A N 1
ATOM 896 C CA . PRO A 1 115 ? 2.844 5.750 -16.372 1.00 95.00 115 PRO A CA 1
ATOM 897 C C . PRO A 1 115 ? 3.465 5.234 -17.679 1.00 95.00 115 PRO A C 1
ATOM 899 O O . PRO A 1 115 ? 3.312 4.068 -18.037 1.00 95.00 115 PRO A O 1
ATOM 902 N N . ARG A 1 116 ? 4.202 6.085 -18.401 1.00 92.56 116 ARG A N 1
ATOM 903 C CA . ARG A 1 116 ? 4.938 5.678 -19.608 1.00 92.56 116 ARG A CA 1
ATOM 904 C C . ARG A 1 116 ? 6.021 4.623 -19.322 1.00 92.56 116 ARG A C 1
ATOM 906 O O . ARG A 1 116 ? 6.264 3.784 -20.182 1.00 92.56 116 ARG A O 1
ATOM 913 N N . ASP A 1 117 ? 6.604 4.627 -18.123 1.00 94.06 117 ASP A N 1
ATOM 914 C CA . ASP A 1 117 ? 7.665 3.702 -17.704 1.00 94.06 117 ASP A CA 1
ATOM 915 C C . ASP A 1 117 ? 7.103 2.356 -17.206 1.00 94.06 117 ASP A C 1
ATOM 917 O O . ASP A 1 117 ? 7.845 1.380 -17.065 1.00 94.06 117 ASP A O 1
ATOM 921 N N . VAL A 1 118 ? 5.785 2.290 -16.985 1.00 92.75 118 VAL A N 1
ATOM 922 C CA . VAL A 1 118 ? 5.021 1.049 -16.776 1.00 92.75 118 VAL A CA 1
ATOM 923 C C . VAL A 1 118 ? 4.606 0.443 -18.121 1.00 92.75 118 VAL A C 1
ATOM 925 O O . VAL A 1 118 ? 4.693 -0.764 -18.312 1.00 92.75 118 VAL A O 1
ATOM 928 N N . LEU A 1 119 ? 4.173 1.276 -19.075 1.00 91.94 119 LEU A N 1
ATOM 929 C CA . LEU A 1 119 ? 3.702 0.826 -20.391 1.00 91.94 119 LEU A CA 1
ATOM 930 C C . LEU A 1 119 ? 4.836 0.356 -21.311 1.00 91.94 119 LEU A C 1
ATOM 932 O O . LEU A 1 119 ? 4.723 -0.691 -21.942 1.00 91.94 119 LEU A O 1
ATOM 936 N N . GLY A 1 120 ? 5.896 1.159 -21.418 1.00 90.50 120 GLY A N 1
ATOM 937 C CA . GLY A 1 120 ? 6.941 1.016 -22.435 1.00 90.50 120 GLY A CA 1
ATOM 938 C C . GLY A 1 120 ? 7.771 -0.276 -22.402 1.00 90.50 120 GLY A C 1
ATOM 939 O O . GLY A 1 120 ? 8.129 -0.746 -23.479 1.00 90.50 120 GLY A O 1
ATOM 940 N N . PRO A 1 121 ? 8.092 -0.866 -21.233 1.00 93.19 121 PRO A N 1
ATOM 941 C CA . PRO A 1 121 ? 8.945 -2.059 -21.173 1.00 93.19 121 PRO A CA 1
ATOM 942 C C . PRO A 1 121 ? 8.334 -3.337 -21.760 1.00 93.19 121 PRO A C 1
ATOM 944 O O . PRO A 1 121 ? 9.062 -4.289 -22.030 1.00 93.19 121 PRO A O 1
ATOM 947 N N . TYR A 1 122 ? 7.012 -3.397 -21.927 1.00 94.38 122 TYR A N 1
ATOM 948 C CA . TYR A 1 122 ? 6.338 -4.595 -22.416 1.00 94.38 122 TYR A CA 1
ATOM 94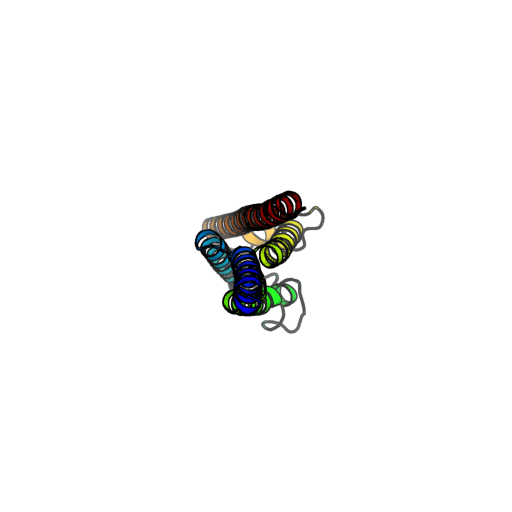9 C C . TYR A 1 122 ? 6.319 -4.651 -23.946 1.00 94.38 122 TYR A C 1
ATOM 951 O O . TYR A 1 122 ? 5.833 -3.732 -24.600 1.00 94.38 122 TYR A O 1
ATOM 959 N N . GLU A 1 123 ? 6.745 -5.780 -24.524 1.00 92.25 123 GLU A N 1
ATOM 960 C CA . GLU A 1 123 ? 6.636 -6.024 -25.975 1.00 92.25 123 GLU A CA 1
ATOM 961 C C . GLU A 1 123 ? 5.175 -6.008 -26.450 1.00 92.25 123 GLU A C 1
ATOM 963 O O . GLU A 1 123 ? 4.854 -5.523 -27.535 1.00 92.25 123 GLU A O 1
ATOM 968 N N . ASN A 1 124 ? 4.271 -6.536 -25.619 1.00 93.31 124 ASN A N 1
ATOM 969 C CA . ASN A 1 124 ? 2.840 -6.536 -25.876 1.00 93.31 124 ASN A CA 1
ATOM 970 C C . ASN A 1 124 ? 2.158 -5.384 -25.125 1.00 93.31 124 ASN A C 1
ATOM 972 O O . ASN A 1 124 ? 2.035 -5.406 -23.899 1.00 93.31 124 ASN A O 1
ATOM 976 N N . VAL A 1 125 ? 1.618 -4.426 -25.881 1.00 92.25 125 VAL A N 1
ATOM 977 C CA . VAL A 1 125 ? 0.923 -3.244 -25.349 1.00 92.25 125 VAL A CA 1
ATOM 978 C C . VAL A 1 125 ? -0.256 -3.585 -24.425 1.00 92.25 125 VAL A C 1
ATOM 980 O O . VAL A 1 125 ? -0.524 -2.855 -23.473 1.00 92.25 125 VAL A O 1
ATOM 983 N N . PHE A 1 126 ? -0.943 -4.711 -24.646 1.00 96.38 126 PHE A N 1
ATOM 984 C CA . PHE A 1 126 ? -2.052 -5.133 -23.786 1.00 96.38 126 PHE A CA 1
ATOM 985 C C . PHE A 1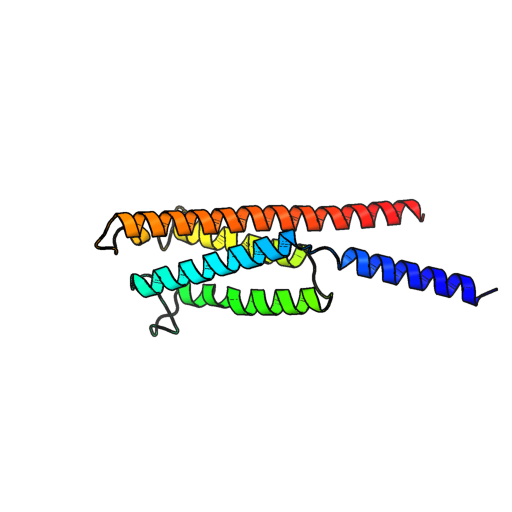 126 ? -1.580 -5.513 -22.380 1.00 96.38 126 PHE A C 1
ATOM 987 O O . PHE A 1 126 ? -2.303 -5.274 -21.415 1.00 96.38 126 PHE A O 1
ATOM 994 N N . VAL A 1 127 ? -0.361 -6.047 -22.248 1.00 96.19 127 VAL A N 1
ATOM 995 C CA . VAL A 1 127 ? 0.248 -6.335 -20.940 1.00 96.19 127 VAL A CA 1
ATOM 996 C C . VAL A 1 127 ? 0.578 -5.030 -20.222 1.00 96.19 127 VAL A C 1
ATOM 998 O O . VAL A 1 127 ? 0.243 -4.883 -19.050 1.00 96.19 127 VAL A O 1
ATOM 1001 N N . GLY A 1 128 ? 1.110 -4.039 -20.942 1.00 95.69 128 GLY A N 1
ATOM 1002 C CA . GLY A 1 128 ? 1.315 -2.698 -20.394 1.00 95.69 128 GLY A CA 1
ATOM 1003 C C . GLY A 1 128 ? 0.014 -2.064 -19.889 1.00 95.69 128 GLY A C 1
ATOM 1004 O O . GLY A 1 128 ? -0.032 -1.538 -18.777 1.00 95.69 128 GLY A O 1
ATOM 1005 N N . TYR A 1 129 ? -1.075 -2.134 -20.663 1.00 97.25 129 TYR A N 1
ATOM 1006 C CA . TYR A 1 129 ? -2.373 -1.626 -20.204 1.00 97.25 129 TYR A CA 1
ATOM 1007 C C . TYR A 1 129 ? -2.903 -2.384 -18.985 1.00 97.25 129 TYR A C 1
ATOM 1009 O O . TYR A 1 129 ? -3.479 -1.761 -18.093 1.00 97.25 129 TYR A O 1
ATOM 1017 N N . ALA A 1 130 ? -2.686 -3.700 -18.914 1.00 97.56 130 ALA A N 1
ATOM 1018 C CA . ALA A 1 130 ? -3.035 -4.488 -17.738 1.00 97.56 130 ALA A CA 1
ATOM 1019 C C . ALA A 1 130 ? -2.231 -4.051 -16.499 1.00 97.56 130 ALA A C 1
ATOM 1021 O O . ALA A 1 130 ? -2.818 -3.908 -15.428 1.00 97.56 130 ALA A O 1
ATOM 1022 N N . ALA A 1 131 ? -0.935 -3.757 -16.644 1.00 97.25 131 ALA A N 1
ATOM 1023 C CA . ALA A 1 131 ? -0.094 -3.237 -15.564 1.00 97.25 131 ALA A CA 1
ATOM 1024 C C . ALA A 1 131 ? -0.571 -1.859 -15.066 1.00 97.25 131 ALA A C 1
ATOM 1026 O O . ALA A 1 131 ? -0.705 -1.640 -13.861 1.00 97.25 131 ALA A O 1
ATOM 1027 N N . ILE A 1 132 ? -0.941 -0.952 -15.979 1.00 97.69 132 ILE A N 1
ATOM 1028 C CA . ILE A 1 132 ? -1.558 0.334 -15.612 1.00 97.69 132 ILE A CA 1
ATOM 1029 C C . ILE A 1 132 ? -2.893 0.132 -14.893 1.00 97.69 132 ILE A C 1
ATOM 1031 O O . ILE A 1 132 ? -3.140 0.766 -13.867 1.00 97.69 132 ILE A O 1
ATOM 1035 N N . ALA A 1 133 ? -3.756 -0.753 -15.395 1.00 98.19 133 ALA A N 1
ATOM 1036 C CA . ALA A 1 133 ? -5.029 -1.051 -14.747 1.00 98.19 133 ALA A CA 1
ATOM 1037 C C . ALA A 1 133 ? -4.822 -1.625 -13.335 1.00 98.19 133 ALA A C 1
ATOM 1039 O O . ALA A 1 133 ? -5.546 -1.254 -12.410 1.00 98.19 133 ALA A O 1
ATOM 1040 N N . TRP A 1 134 ? -3.802 -2.469 -13.149 1.00 98.62 134 TRP A N 1
ATOM 1041 C CA . TRP A 1 134 ? -3.414 -3.000 -11.845 1.00 98.62 134 TRP A CA 1
ATOM 1042 C C . TRP A 1 134 ? -2.948 -1.896 -10.892 1.00 98.62 134 TRP A C 1
ATOM 1044 O O . TRP A 1 134 ? -3.423 -1.832 -9.759 1.00 98.62 134 TRP A O 1
ATOM 1054 N N . LEU A 1 135 ? -2.084 -0.985 -11.354 1.00 98.06 135 LEU A N 1
ATOM 1055 C CA . LEU A 1 135 ? -1.626 0.168 -10.572 1.00 98.06 135 LEU A CA 1
ATOM 1056 C C . LEU A 1 135 ? -2.794 1.080 -10.162 1.00 98.06 135 LEU A C 1
ATOM 1058 O O . LEU A 1 135 ? -2.888 1.495 -9.007 1.00 98.06 135 LEU A O 1
ATOM 1062 N N . LEU A 1 136 ? -3.724 1.361 -11.076 1.00 98.50 136 LEU A N 1
ATOM 1063 C CA . LEU A 1 136 ? -4.918 2.154 -10.769 1.00 98.50 136 LEU A CA 1
ATOM 1064 C C . LEU A 1 136 ? -5.835 1.439 -9.767 1.00 98.50 136 LEU A C 1
ATOM 1066 O O . LEU A 1 136 ? -6.337 2.071 -8.837 1.00 98.50 136 LEU A O 1
ATOM 1070 N N . GLY A 1 137 ? -6.018 0.124 -9.916 1.00 98.75 137 GLY A N 1
ATOM 1071 C CA . GLY A 1 137 ? -6.749 -0.706 -8.957 1.00 98.75 137 GLY A CA 1
ATOM 1072 C C . GLY A 1 137 ? -6.100 -0.703 -7.573 1.00 98.75 137 GLY A C 1
ATOM 1073 O O . GLY A 1 137 ? -6.798 -0.596 -6.562 1.00 98.75 137 GLY A O 1
ATOM 1074 N N . PHE A 1 138 ? -4.767 -0.729 -7.520 1.00 98.69 138 PHE A N 1
ATOM 1075 C CA . PHE A 1 138 ? -4.004 -0.635 -6.282 1.00 98.69 138 PHE A CA 1
ATOM 1076 C C . PHE A 1 138 ? -4.221 0.709 -5.580 1.00 98.69 138 PHE A C 1
ATOM 1078 O O . PHE A 1 138 ? -4.628 0.732 -4.416 1.00 98.69 138 PHE A O 1
ATOM 1085 N N . VAL A 1 139 ? -4.028 1.826 -6.291 1.00 98.62 139 VAL A N 1
ATOM 1086 C CA . VAL A 1 139 ? -4.246 3.177 -5.745 1.00 98.62 139 VAL A CA 1
ATOM 1087 C C . VAL A 1 139 ? -5.697 3.365 -5.306 1.00 98.62 139 VAL A C 1
ATOM 1089 O O . VAL A 1 139 ? -5.948 3.846 -4.202 1.00 98.62 139 VAL A O 1
ATOM 1092 N N . GLY A 1 140 ? -6.660 2.934 -6.125 1.00 98.75 140 GLY A N 1
ATOM 1093 C CA . GLY A 1 140 ? -8.080 2.996 -5.784 1.00 98.75 140 GLY A CA 1
ATOM 1094 C C . GLY A 1 140 ? -8.410 2.198 -4.521 1.00 98.75 140 GLY A C 1
ATOM 1095 O O . GLY A 1 140 ? -9.105 2.698 -3.635 1.00 98.75 140 GLY A O 1
ATOM 1096 N N . THR A 1 141 ? -7.853 0.992 -4.388 1.00 98.81 141 THR A N 1
ATOM 1097 C CA . THR A 1 141 ? -8.019 0.159 -3.189 1.00 98.81 141 THR A CA 1
ATOM 1098 C C . THR A 1 141 ? -7.424 0.837 -1.956 1.00 98.81 141 THR A C 1
ATOM 1100 O O . THR A 1 141 ? -8.096 0.912 -0.928 1.00 98.81 141 THR A O 1
ATOM 1103 N N . LEU A 1 142 ? -6.204 1.377 -2.047 1.00 98.75 142 LEU A N 1
ATOM 1104 C CA . LEU A 1 142 ? -5.566 2.106 -0.947 1.00 98.75 142 LEU A CA 1
ATOM 1105 C C . LEU A 1 142 ? -6.369 3.338 -0.527 1.00 98.75 142 LEU A C 1
ATOM 1107 O O . LEU A 1 142 ? -6.520 3.589 0.670 1.00 98.75 142 LEU A O 1
ATOM 1111 N N . LEU A 1 143 ? -6.924 4.082 -1.485 1.00 98.81 143 LEU A N 1
ATOM 1112 C CA . LEU A 1 143 ? -7.757 5.246 -1.203 1.00 98.81 143 LEU A CA 1
ATOM 1113 C C . LEU A 1 143 ? -9.028 4.845 -0.444 1.00 98.81 143 LEU A C 1
ATOM 1115 O O . LEU A 1 143 ? -9.322 5.411 0.611 1.00 98.81 143 LEU A O 1
ATOM 1119 N N . VAL A 1 144 ? -9.757 3.839 -0.937 1.00 98.81 144 VAL A N 1
ATOM 1120 C CA . VAL A 1 144 ? -10.977 3.334 -0.286 1.00 98.81 144 VAL A CA 1
ATOM 1121 C C . VAL A 1 144 ? -10.664 2.789 1.107 1.00 98.81 144 VAL A C 1
ATOM 1123 O O . VAL A 1 144 ? -11.365 3.118 2.065 1.00 98.81 144 VAL A O 1
ATOM 1126 N N . ALA A 1 145 ? -9.593 2.007 1.246 1.00 98.56 145 ALA A N 1
ATOM 1127 C CA . ALA A 1 145 ? -9.166 1.440 2.519 1.00 98.56 145 ALA A CA 1
ATOM 1128 C C . ALA A 1 145 ? -8.797 2.531 3.536 1.00 98.56 145 ALA A C 1
ATOM 1130 O O . ALA A 1 145 ? -9.247 2.482 4.680 1.00 98.56 145 ALA A O 1
ATOM 1131 N N . THR A 1 146 ? -8.060 3.557 3.102 1.00 98.62 146 THR A N 1
ATOM 1132 C CA . THR A 1 146 ? -7.717 4.730 3.918 1.00 98.62 146 THR A CA 1
ATOM 1133 C C . THR A 1 146 ? -8.965 5.470 4.386 1.00 98.62 146 THR A C 1
ATOM 1135 O O . THR A 1 146 ? -9.130 5.707 5.583 1.00 98.62 146 THR A O 1
ATOM 1138 N N . VAL A 1 147 ? -9.873 5.815 3.467 1.00 98.56 147 VAL A N 1
ATOM 1139 C CA . VAL A 1 147 ? -11.115 6.529 3.802 1.00 98.56 147 VAL A CA 1
ATOM 1140 C C . VAL A 1 147 ? -11.954 5.713 4.780 1.00 98.56 147 VAL A C 1
ATOM 1142 O O . VAL A 1 147 ? -12.445 6.256 5.772 1.00 98.56 147 VAL A O 1
ATOM 1145 N N . TYR A 1 148 ? -12.075 4.405 4.549 1.00 98.19 148 TYR A N 1
ATOM 1146 C CA . TYR A 1 148 ? -12.824 3.515 5.426 1.00 98.19 148 TYR A CA 1
ATOM 1147 C C . TYR A 1 148 ? -12.194 3.415 6.822 1.00 98.19 148 TYR A C 1
ATOM 1149 O O . TYR A 1 148 ? -12.897 3.542 7.826 1.00 98.19 148 TYR A O 1
ATOM 1157 N N . ALA A 1 149 ? -10.871 3.270 6.907 1.00 97.25 149 ALA A N 1
ATOM 1158 C CA . ALA A 1 149 ? -10.150 3.242 8.175 1.00 97.25 149 ALA A CA 1
ATOM 1159 C C . ALA A 1 149 ? -10.296 4.565 8.949 1.00 97.25 149 ALA A C 1
ATOM 1161 O O . ALA A 1 149 ? -10.572 4.548 10.148 1.00 97.25 149 ALA A O 1
ATOM 1162 N N . VAL A 1 150 ? -10.203 5.718 8.273 1.00 97.12 150 VAL A N 1
ATOM 1163 C CA . VAL A 1 150 ? -10.437 7.041 8.883 1.00 97.12 150 VAL A CA 1
ATOM 1164 C C . VAL A 1 150 ? -11.873 7.175 9.381 1.00 97.12 150 VAL A C 1
ATOM 1166 O O . VAL A 1 150 ? -12.095 7.670 10.488 1.00 97.12 150 VAL A O 1
ATOM 1169 N N . TYR A 1 151 ? -12.853 6.738 8.587 1.00 95.88 151 TYR A N 1
ATOM 1170 C CA . TYR A 1 151 ? -14.257 6.732 8.990 1.00 95.88 151 TYR A CA 1
ATOM 1171 C C . TYR A 1 151 ? -14.453 5.915 10.272 1.00 95.88 151 TYR A C 1
ATOM 1173 O O . TYR A 1 151 ? -15.006 6.427 11.247 1.00 95.88 151 TYR A O 1
ATOM 1181 N N . ARG A 1 152 ? -13.916 4.689 10.311 1.00 94.75 152 ARG A N 1
ATOM 1182 C CA . ARG A 1 152 ? -13.969 3.811 11.487 1.00 94.75 152 ARG A CA 1
ATOM 1183 C C . ARG A 1 152 ? -13.291 4.422 12.699 1.00 94.75 152 ARG A C 1
ATOM 1185 O O . ARG A 1 152 ? -13.864 4.397 13.780 1.00 94.75 152 ARG A O 1
ATOM 1192 N N . TRP A 1 153 ? -12.120 5.020 12.510 1.00 93.38 153 TRP A N 1
ATOM 1193 C CA . TRP A 1 153 ? -11.368 5.670 13.577 1.00 93.38 153 TRP A CA 1
ATOM 1194 C C . TRP A 1 153 ? -12.108 6.871 14.177 1.00 93.38 153 TRP A C 1
ATOM 1196 O O . TRP A 1 153 ? -12.142 7.046 15.395 1.00 93.38 153 TRP A O 1
ATOM 1206 N N . ARG A 1 154 ? -12.730 7.704 13.335 1.00 91.38 154 ARG A N 1
ATOM 1207 C CA . ARG A 1 154 ? -13.517 8.855 13.797 1.00 91.38 154 ARG A CA 1
ATOM 1208 C C . ARG A 1 154 ? -14.814 8.434 14.475 1.00 91.38 154 ARG A C 1
ATOM 1210 O O . ARG 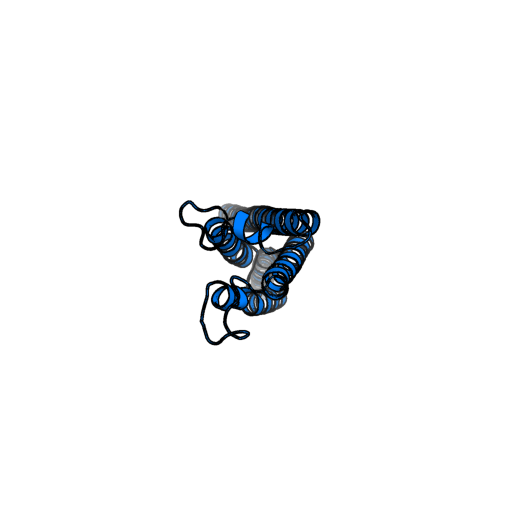A 1 154 ? -15.219 9.092 15.429 1.00 91.38 154 ARG A O 1
ATOM 1217 N N . TRP A 1 155 ? -15.453 7.369 13.997 1.00 85.19 155 TRP A N 1
ATOM 1218 C CA . TRP A 1 155 ? -16.678 6.844 14.590 1.00 85.19 155 TRP A CA 1
ATOM 1219 C C . TRP A 1 155 ? -16.466 6.411 16.044 1.00 85.19 155 TRP A C 1
ATOM 1221 O O . TRP A 1 155 ? -17.187 6.880 16.922 1.00 85.19 155 TRP A O 1
ATOM 1231 N N . THR A 1 156 ? -15.439 5.607 16.333 1.00 78.06 156 THR A N 1
ATOM 1232 C CA . THR A 1 156 ? -15.163 5.170 17.714 1.00 78.06 156 THR A CA 1
ATOM 1233 C C . THR A 1 156 ? -14.854 6.330 18.646 1.00 78.06 156 THR A C 1
ATOM 1235 O O . THR A 1 156 ? -15.385 6.374 19.751 1.00 78.06 156 THR A O 1
ATOM 1238 N N . ARG A 1 157 ? -14.061 7.309 18.191 1.00 79.56 157 ARG A N 1
ATOM 1239 C CA . ARG A 1 157 ? -13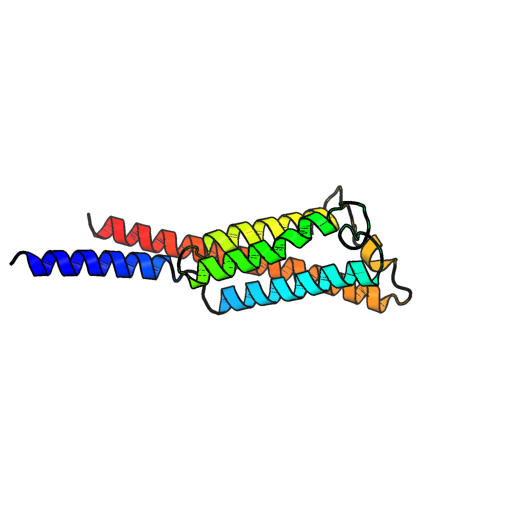.752 8.501 18.998 1.00 79.56 157 ARG A CA 1
ATOM 1240 C C . ARG A 1 157 ? -14.997 9.305 19.370 1.00 79.56 157 ARG A C 1
ATOM 1242 O O . ARG A 1 157 ? -15.070 9.829 20.476 1.00 79.56 157 ARG A O 1
ATOM 1249 N N . ARG A 1 158 ? -15.976 9.402 18.464 1.00 80.56 158 ARG A N 1
ATOM 1250 C CA . ARG A 1 158 ? -17.249 10.089 18.739 1.00 80.56 158 ARG A CA 1
ATOM 1251 C C . ARG A 1 158 ? -18.058 9.364 19.809 1.00 80.56 158 ARG A C 1
ATOM 1253 O O . ARG A 1 158 ? -18.457 9.993 20.780 1.00 80.56 158 ARG A O 1
ATOM 1260 N N . VAL A 1 159 ? -18.217 8.047 19.676 1.00 75.75 159 VAL A N 1
ATOM 1261 C CA . VAL A 1 159 ? -18.962 7.233 20.653 1.00 75.75 159 VAL A CA 1
ATOM 1262 C C . VAL A 1 159 ? -18.321 7.296 22.044 1.00 75.75 159 VAL A C 1
ATOM 1264 O O . VAL A 1 159 ? -19.035 7.384 23.041 1.00 75.75 159 VAL A O 1
ATOM 1267 N N . ALA A 1 160 ? -16.988 7.289 22.129 1.00 73.44 160 ALA A N 1
ATOM 1268 C CA . ALA A 1 160 ? -16.279 7.450 23.399 1.00 73.44 160 ALA A CA 1
ATOM 1269 C C . ALA A 1 160 ? -16.552 8.823 24.044 1.00 73.44 160 ALA A C 1
ATOM 1271 O O . ALA A 1 160 ? -16.855 8.897 25.234 1.00 73.44 160 ALA A O 1
ATOM 1272 N N . SER A 1 161 ? -16.526 9.898 23.247 1.00 72.69 161 SER A N 1
ATOM 1273 C CA . SER A 1 161 ? -16.820 11.258 23.717 1.00 72.69 161 SER A CA 1
ATOM 1274 C C . SER A 1 161 ? -18.247 11.405 24.253 1.00 72.69 161 SER A C 1
ATOM 1276 O O . SER A 1 161 ? -18.434 12.012 25.302 1.00 72.69 161 SER A O 1
ATOM 1278 N N . GLU A 1 162 ? -19.247 10.857 23.557 1.00 74.50 162 GLU A N 1
ATOM 1279 C CA . GLU A 1 162 ? -20.663 10.957 23.951 1.00 74.50 162 GLU A CA 1
ATOM 1280 C C . GLU A 1 162 ? -20.960 10.202 25.258 1.00 74.50 162 GLU A C 1
ATOM 1282 O O . GLU A 1 162 ? -21.757 10.656 26.080 1.00 74.50 162 GLU A O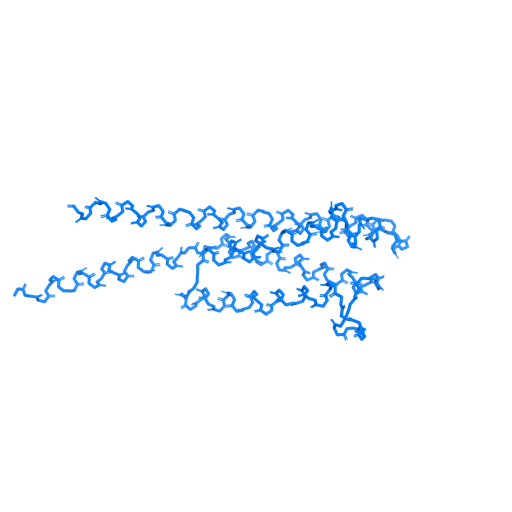 1
ATOM 1287 N N . ARG A 1 163 ? -20.285 9.066 25.489 1.00 68.00 163 ARG A N 1
ATOM 1288 C CA . ARG A 1 163 ? -20.397 8.312 26.749 1.00 68.00 163 ARG A CA 1
ATOM 1289 C C . ARG A 1 163 ? -19.776 9.048 27.932 1.00 68.00 163 ARG A C 1
ATOM 1291 O O . ARG A 1 163 ? -20.340 8.980 29.018 1.00 68.00 163 ARG A O 1
ATOM 1298 N N . GLY A 1 164 ? -18.657 9.745 27.722 1.00 65.00 164 GLY A N 1
ATOM 1299 C CA . GLY A 1 164 ? -18.028 10.570 28.757 1.00 65.00 164 GLY A CA 1
ATOM 1300 C C . GLY A 1 164 ? -18.942 11.708 29.211 1.00 65.00 164 GLY A C 1
ATOM 1301 O O . GLY A 1 164 ? -19.185 11.858 30.398 1.00 65.00 164 GLY A O 1
ATOM 1302 N N . THR A 1 165 ? -19.559 12.427 28.268 1.00 70.12 165 THR A N 1
ATOM 1303 C CA . THR A 1 165 ? -20.477 13.537 28.586 1.00 70.12 165 THR A CA 1
ATOM 1304 C C . THR A 1 165 ? -21.782 13.121 29.267 1.00 70.12 165 THR A C 1
ATOM 1306 O O . THR A 1 165 ? -22.446 13.964 29.851 1.00 70.12 165 THR A O 1
ATOM 1309 N N . ALA A 1 166 ? -22.193 11.854 29.157 1.00 62.66 166 ALA A N 1
ATOM 1310 C CA . ALA A 1 166 ? -23.412 11.343 29.794 1.00 62.66 166 ALA A CA 1
ATOM 1311 C C . ALA A 1 166 ? -23.174 10.787 31.213 1.00 62.66 166 ALA A C 1
ATOM 1313 O O . ALA A 1 166 ? -24.133 10.388 31.873 1.00 62.66 166 ALA A O 1
ATOM 1314 N N . ALA A 1 167 ? -21.912 10.687 31.644 1.00 56.00 167 ALA A N 1
ATOM 1315 C CA . ALA A 1 167 ? -21.521 10.184 32.960 1.00 56.00 167 ALA A CA 1
ATOM 1316 C C . ALA A 1 167 ? -21.211 11.301 33.979 1.00 56.00 167 ALA A C 1
ATOM 1318 O O . ALA A 1 167 ? -21.090 10.988 35.165 1.00 56.00 167 ALA A O 1
ATOM 1319 N N . ASP A 1 168 ? -21.122 12.552 33.515 1.00 49.75 168 ASP A N 1
ATOM 1320 C CA . ASP A 1 168 ? -20.965 13.782 34.308 1.00 49.75 168 ASP A CA 1
ATOM 1321 C C . ASP A 1 168 ? -22.330 14.433 34.605 1.00 49.75 168 ASP A C 1
ATOM 1323 O O . ASP A 1 168 ? -22.500 14.967 35.728 1.00 49.75 168 ASP A O 1
#

Secondary structure (DSSP, 8-state):
--HHHHHHHHHHHHHHHHHHHTT--HHHHHHHHHHHHHHHHHHHHHHHHTSS--TTSSSS--HHHHHTTHHHHHHHHHHHHHTTS--HHHHHHHHHHHHHHHHHHHHSTT-SS-HHHHHTT-SSHHHHHHHHHHHHHHHHHHHHHHHHHHHHHHHHHHHHHHHHHTT-